Protein AF-A0A7J5WNJ9-F1 (afdb_monomer)

Radius of gyration: 14.37 Å; Cα contacts (8 Å, |Δi|>4): 77; chains: 1; bounding box: 31×28×40 Å

Nearest PDB structures (foldseek):
  8s4s-assembly1_B  TM=5.024E-01  e=9.535E-01  Enterococcus faecalis
  3dfy-assembly2_J  TM=4.065E-01  e=1.452E+00  Thermotoga maritima MSB8
  3u9i-assembly1_A  TM=4.150E-01  e=1.960E+00  Roseiflexus sp. RS-1
  3ro6-assembly2_A  TM=5.188E-01  e=4.543E+00  Methylococcus capsulatus
  8dgj-assembly1_N  TM=3.354E-01  e=3.365E+00  Drosophila melanogaster

Structure (mmCIF, N/CA/C/O backbone):
data_AF-A0A7J5WNJ9-F1
#
_entry.id   AF-A0A7J5WNJ9-F1
#
loop_
_atom_site.group_PDB
_atom_site.id
_atom_site.type_symbol
_atom_site.label_atom_id
_atom_site.l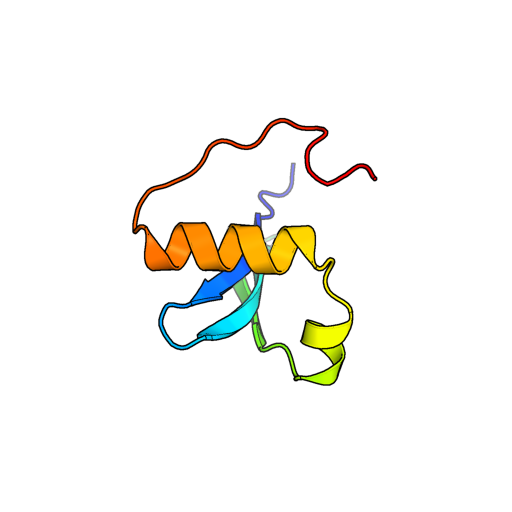abel_alt_id
_atom_site.label_comp_id
_atom_site.label_asym_id
_atom_site.label_entity_id
_atom_site.label_seq_id
_atom_site.pdbx_PDB_ins_code
_atom_site.Cartn_x
_atom_site.Cartn_y
_atom_site.Cartn_z
_atom_site.occupancy
_atom_site.B_iso_or_equiv
_atom_site.auth_seq_id
_atom_site.auth_comp_id
_atom_site.auth_asym_id
_atom_site.auth_atom_id
_atom_site.pdbx_PDB_model_num
ATOM 1 N N . GLU A 1 1 ? 15.474 11.764 -13.711 1.00 57.34 1 GLU A N 1
ATOM 2 C CA . GLU A 1 1 ? 14.675 11.205 -12.608 1.00 57.34 1 GLU A CA 1
ATOM 3 C C . GLU A 1 1 ? 13.942 10.033 -13.219 1.00 57.34 1 GLU A C 1
ATOM 5 O O . GLU A 1 1 ? 13.397 10.213 -14.298 1.00 57.34 1 GLU A O 1
ATOM 10 N N . GLU A 1 2 ? 14.066 8.839 -12.649 1.00 62.28 2 GLU A N 1
ATOM 11 C CA . GLU A 1 2 ? 13.250 7.700 -13.075 1.00 62.28 2 GLU A CA 1
ATOM 12 C C . GLU A 1 2 ? 11.849 7.929 -12.499 1.00 62.28 2 GLU A C 1
ATOM 14 O O . GLU A 1 2 ? 11.706 8.085 -11.282 1.00 62.28 2 GLU A O 1
ATOM 19 N N . ASP A 1 3 ? 10.839 8.030 -13.365 1.00 77.12 3 ASP A N 1
ATOM 20 C CA . ASP A 1 3 ? 9.442 8.194 -12.961 1.00 77.12 3 ASP A CA 1
ATOM 21 C C . ASP A 1 3 ? 8.955 6.882 -12.338 1.00 77.12 3 ASP A C 1
ATOM 23 O O . ASP A 1 3 ? 8.458 5.978 -13.011 1.00 77.12 3 ASP A O 1
ATOM 27 N N . LEU A 1 4 ? 9.172 6.770 -11.029 1.00 88.06 4 LEU A N 1
ATOM 28 C CA . LEU A 1 4 ? 8.938 5.566 -10.250 1.00 88.06 4 LEU A CA 1
ATOM 29 C C . LEU A 1 4 ? 7.813 5.831 -9.243 1.00 88.06 4 LEU A C 1
ATOM 31 O O . LEU A 1 4 ? 7.924 6.673 -8.349 1.00 88.06 4 LEU A O 1
ATOM 35 N N . GLU A 1 5 ? 6.706 5.110 -9.394 1.00 91.81 5 GLU A N 1
ATOM 36 C CA . GLU A 1 5 ? 5.568 5.166 -8.483 1.00 91.81 5 GLU A CA 1
ATOM 37 C C . GLU A 1 5 ? 5.639 3.993 -7.505 1.00 91.81 5 GLU A C 1
ATOM 39 O O . GLU A 1 5 ? 5.530 2.837 -7.904 1.00 91.81 5 GLU A O 1
ATOM 44 N N . ILE A 1 6 ? 5.748 4.287 -6.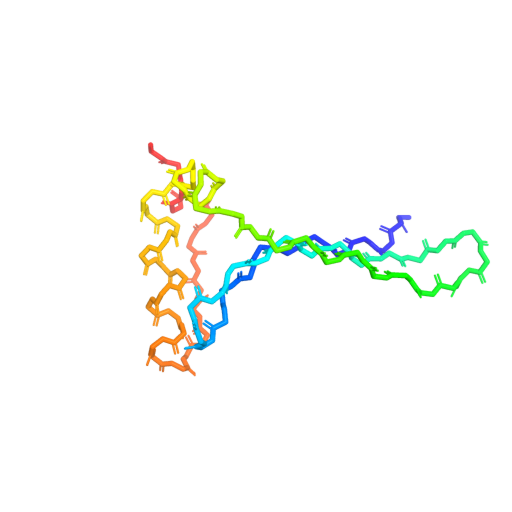208 1.00 93.00 6 ILE A N 1
ATOM 45 C CA . ILE A 1 6 ? 5.607 3.288 -5.143 1.00 93.00 6 ILE A CA 1
ATOM 46 C C . ILE A 1 6 ? 4.360 3.611 -4.336 1.00 93.00 6 ILE A C 1
ATOM 48 O O . ILE A 1 6 ? 4.227 4.710 -3.796 1.00 93.00 6 ILE A O 1
ATOM 52 N N . SER A 1 7 ? 3.474 2.628 -4.206 1.00 92.50 7 SER A N 1
ATOM 53 C CA . SER A 1 7 ? 2.202 2.783 -3.509 1.00 92.50 7 SER A CA 1
ATOM 54 C C . SER A 1 7 ? 1.918 1.573 -2.625 1.00 92.50 7 SER A C 1
ATOM 56 O O . SER A 1 7 ? 2.056 0.433 -3.052 1.00 92.50 7 SER A O 1
ATOM 58 N N . HIS A 1 8 ? 1.460 1.813 -1.396 1.00 93.06 8 HIS A N 1
ATOM 59 C CA . HIS A 1 8 ? 0.838 0.779 -0.571 1.00 93.06 8 HIS A CA 1
ATOM 60 C C . HIS A 1 8 ? -0.678 0.973 -0.601 1.00 93.06 8 HIS A C 1
ATOM 62 O O . HIS A 1 8 ? -1.164 2.058 -0.269 1.00 93.06 8 HIS A O 1
ATOM 68 N N . ARG A 1 9 ? -1.427 -0.044 -1.038 1.00 93.75 9 ARG A N 1
ATOM 69 C CA . ARG A 1 9 ? -2.852 0.090 -1.370 1.00 93.75 9 ARG A CA 1
ATOM 70 C C . ARG A 1 9 ? -3.703 -0.835 -0.505 1.00 93.75 9 ARG A C 1
ATOM 72 O O . ARG A 1 9 ? -3.300 -1.952 -0.194 1.00 93.75 9 ARG A O 1
ATOM 79 N N . LEU A 1 10 ? -4.878 -0.343 -0.110 1.00 94.62 10 LEU A N 1
ATOM 80 C CA . LEU A 1 10 ? -5.954 -1.125 0.49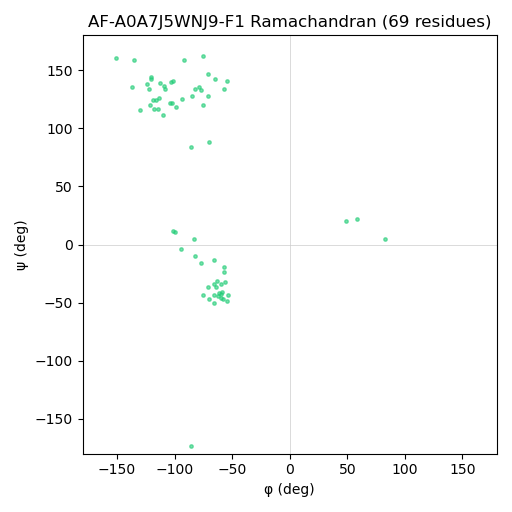8 1.00 94.62 10 LEU A CA 1
ATOM 81 C C . LEU A 1 10 ? -7.172 -1.021 -0.412 1.00 94.62 10 LEU A C 1
ATOM 83 O O . LEU A 1 10 ? -7.642 0.081 -0.697 1.00 94.62 10 LEU A O 1
ATOM 87 N N . HIS A 1 11 ? -7.687 -2.166 -0.837 1.00 92.44 11 HIS A N 1
ATOM 88 C CA . HIS A 1 11 ? -8.851 -2.258 -1.709 1.00 92.44 11 HIS A CA 1
ATOM 89 C C . HIS A 1 11 ? -10.159 -2.383 -0.919 1.00 92.44 11 HIS A C 1
ATOM 91 O O . HIS A 1 11 ? -10.150 -2.868 0.216 1.00 92.44 11 HIS A O 1
ATOM 97 N N . PRO A 1 12 ? -11.317 -2.044 -1.521 1.00 89.62 12 PRO A N 1
ATOM 98 C CA . PRO A 1 12 ? -12.630 -2.202 -0.883 1.00 89.62 12 PRO A CA 1
ATOM 99 C C . PRO A 1 12 ? -12.967 -3.631 -0.433 1.00 89.62 12 PRO A C 1
ATOM 101 O O . PRO A 1 12 ? -13.767 -3.823 0.477 1.00 89.62 12 PRO A O 1
ATOM 104 N N . ASN A 1 13 ? -12.350 -4.646 -1.044 1.00 91.44 13 ASN A N 1
ATOM 105 C CA . ASN A 1 13 ? -12.498 -6.051 -0.650 1.00 91.44 13 ASN A CA 1
ATOM 106 C C . ASN A 1 13 ? -11.581 -6.464 0.523 1.00 91.44 13 ASN A C 1
ATOM 108 O O . ASN A 1 13 ? -11.542 -7.641 0.872 1.00 91.44 13 ASN A O 1
ATOM 112 N N . GLY A 1 14 ? -10.845 -5.521 1.122 1.00 91.62 14 GLY A N 1
ATOM 113 C CA . GLY A 1 14 ? -9.946 -5.759 2.252 1.00 91.62 14 GLY A CA 1
ATOM 114 C C . GLY A 1 14 ? -8.558 -6.280 1.872 1.00 91.62 14 GLY A C 1
ATOM 115 O O . GLY A 1 14 ? -7.769 -6.581 2.765 1.00 91.62 14 GLY A O 1
ATOM 116 N N . VAL A 1 15 ? -8.247 -6.383 0.578 1.00 95.56 15 VAL A N 1
ATOM 117 C CA . VAL A 1 15 ? -6.935 -6.830 0.099 1.00 95.56 15 VAL A CA 1
ATOM 118 C C . VAL A 1 15 ? -5.921 -5.692 0.188 1.00 95.56 15 VAL A C 1
ATOM 120 O O . VAL A 1 15 ? -6.213 -4.563 -0.208 1.00 95.56 15 VAL A O 1
ATOM 123 N N . TYR A 1 16 ? -4.725 -6.013 0.678 1.00 96.69 16 TYR A N 1
ATOM 124 C CA . TYR A 1 16 ? -3.571 -5.121 0.665 1.00 96.69 16 TYR A CA 1
ATOM 125 C C . TYR A 1 16 ? -2.591 -5.518 -0.440 1.00 96.69 16 TYR A C 1
ATOM 127 O O . TYR A 1 16 ? -2.308 -6.706 -0.608 1.00 96.69 16 TYR A O 1
ATOM 135 N N . ASP A 1 17 ? -2.014 -4.532 -1.124 1.00 96.81 17 ASP A N 1
ATOM 136 C CA . ASP A 1 17 ? -0.865 -4.746 -2.006 1.00 96.81 17 ASP A CA 1
ATOM 137 C C . ASP A 1 17 ? 0.233 -3.691 -1.837 1.00 96.81 17 ASP A C 1
ATOM 139 O O . ASP A 1 17 ? 0.023 -2.591 -1.305 1.00 96.81 17 ASP A O 1
ATOM 143 N N . LEU A 1 18 ? 1.434 -4.078 -2.256 1.00 95.94 18 LEU A N 1
ATOM 144 C CA . LEU A 1 18 ? 2.525 -3.175 -2.574 1.00 95.94 18 LEU A CA 1
ATOM 145 C C . LEU A 1 18 ? 2.637 -3.094 -4.098 1.00 95.94 18 LEU A C 1
ATOM 147 O O . LEU A 1 18 ? 2.849 -4.108 -4.765 1.00 95.94 18 LEU A O 1
ATOM 151 N N . TYR A 1 19 ? 2.504 -1.882 -4.617 1.00 96.38 19 TYR A N 1
ATOM 152 C CA . TYR A 1 19 ? 2.583 -1.563 -6.032 1.00 96.38 19 TYR A CA 1
ATOM 153 C C . TYR A 1 19 ? 3.868 -0.797 -6.333 1.00 96.38 19 TYR A C 1
ATOM 155 O O . TYR A 1 19 ? 4.214 0.155 -5.624 1.00 96.38 19 TYR A O 1
ATOM 163 N N . LEU A 1 20 ? 4.523 -1.191 -7.420 1.00 95.81 20 LEU A N 1
ATOM 164 C CA . LEU A 1 20 ? 5.642 -0.488 -8.024 1.00 95.81 20 LEU A CA 1
ATOM 165 C C . LEU A 1 20 ? 5.377 -0.339 -9.526 1.00 95.81 20 LEU A C 1
ATOM 167 O O . LEU A 1 20 ? 5.306 -1.338 -10.236 1.00 95.81 20 LEU A O 1
ATOM 171 N N . GLY A 1 21 ? 5.233 0.899 -9.987 1.00 95.62 21 GLY A N 1
ATOM 172 C CA . GLY A 1 21 ? 5.176 1.255 -11.402 1.00 95.62 21 GLY A CA 1
ATOM 173 C C . GLY A 1 21 ? 6.458 1.971 -11.804 1.00 95.62 21 GLY A C 1
ATOM 174 O O . GLY A 1 21 ? 6.910 2.854 -11.075 1.00 95.62 21 GLY A O 1
ATOM 175 N N . TYR A 1 22 ? 7.053 1.594 -12.928 1.00 94.56 22 TYR A N 1
ATOM 176 C CA . TYR A 1 22 ? 8.269 2.230 -13.435 1.00 94.56 22 TYR A CA 1
ATOM 177 C C . TYR A 1 22 ? 8.335 2.138 -14.960 1.00 94.56 22 TYR A C 1
ATOM 179 O O . TYR A 1 22 ? 7.670 1.298 -15.564 1.00 94.56 22 TYR A O 1
ATOM 187 N N . TYR A 1 23 ? 9.143 3.005 -15.563 1.00 93.88 23 TYR A N 1
ATOM 188 C CA . TYR A 1 23 ? 9.552 2.891 -16.960 1.00 93.88 23 TYR A CA 1
ATOM 189 C C . TYR A 1 23 ? 10.964 2.315 -17.017 1.00 93.88 23 TYR A C 1
ATOM 191 O O . TYR A 1 23 ? 11.789 2.647 -16.162 1.00 93.88 23 TYR A O 1
ATOM 199 N N . ASP A 1 24 ? 11.230 1.430 -17.970 1.00 91.75 24 ASP A N 1
ATOM 200 C CA . ASP A 1 24 ? 12.583 0.936 -18.214 1.00 91.75 24 ASP A CA 1
ATOM 201 C C . ASP A 1 24 ? 13.382 1.865 -19.149 1.00 91.75 24 ASP A C 1
ATOM 203 O O . ASP A 1 24 ? 12.938 2.956 -19.511 1.00 91.75 24 ASP A O 1
ATOM 207 N N . ASP A 1 25 ? 14.584 1.431 -19.537 1.00 91.75 25 ASP A N 1
ATOM 208 C CA . ASP A 1 25 ? 15.474 2.194 -20.420 1.00 91.75 25 ASP A CA 1
ATOM 209 C C . ASP A 1 25 ? 14.917 2.373 -21.852 1.00 91.75 25 ASP A C 1
ATOM 211 O O . ASP A 1 25 ? 15.448 3.182 -22.617 1.00 91.75 25 ASP A O 1
ATOM 215 N N . GLU A 1 26 ? 13.875 1.623 -22.232 1.00 94.81 26 GLU A N 1
ATOM 216 C CA . GLU A 1 26 ? 13.201 1.690 -23.535 1.00 9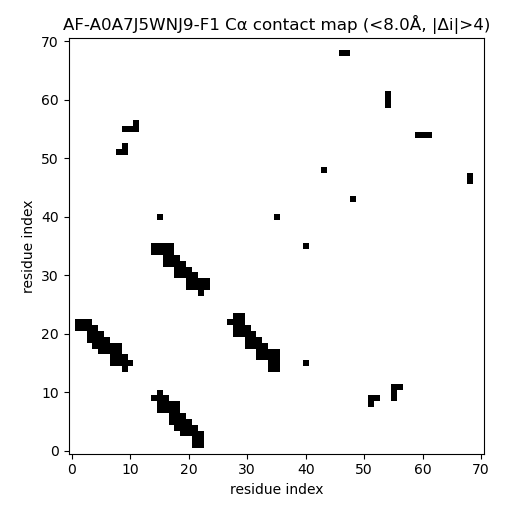4.81 26 GLU A CA 1
ATOM 217 C C . GLU A 1 26 ? 11.893 2.508 -23.483 1.00 94.81 26 GLU A C 1
ATOM 219 O O . GLU A 1 26 ? 11.133 2.517 -24.453 1.00 94.81 26 GLU A O 1
ATOM 224 N N . ASP A 1 27 ? 11.644 3.229 -22.380 1.00 89.25 27 ASP A N 1
ATOM 225 C CA . ASP A 1 27 ? 10.386 3.929 -22.081 1.00 89.25 27 ASP A CA 1
ATOM 226 C C . ASP A 1 27 ? 9.160 2.983 -22.041 1.00 89.25 27 ASP A C 1
ATOM 228 O O . ASP A 1 27 ? 8.010 3.423 -22.179 1.00 89.25 27 ASP A O 1
ATOM 232 N N . GLU A 1 28 ? 9.362 1.677 -21.827 1.00 93.69 28 GLU A N 1
ATOM 233 C CA . GLU A 1 28 ? 8.272 0.724 -21.627 1.00 93.69 28 GLU A CA 1
ATOM 234 C C . GLU A 1 28 ? 7.794 0.757 -20.172 1.00 93.69 28 GLU A C 1
ATOM 236 O O . GLU A 1 28 ? 8.582 0.742 -19.227 1.00 93.69 28 GLU A O 1
ATOM 241 N N . PHE A 1 29 ? 6.473 0.804 -19.977 1.00 92.81 29 PHE A N 1
ATOM 242 C CA . PHE A 1 29 ? 5.874 0.832 -18.646 1.00 92.81 29 PHE A CA 1
ATOM 243 C C . PHE A 1 29 ? 5.714 -0.578 -18.068 1.00 92.81 29 PHE A C 1
ATOM 245 O O . PHE A 1 29 ? 5.056 -1.434 -18.666 1.00 92.81 29 PHE A O 1
ATOM 252 N N . PHE A 1 30 ? 6.216 -0.773 -16.850 1.00 94.81 30 PHE A N 1
ATOM 253 C CA . PHE A 1 30 ? 6.095 -2.007 -16.084 1.00 94.81 30 PHE A CA 1
ATOM 254 C C . PHE A 1 30 ? 5.389 -1.774 -14.755 1.00 94.81 30 PHE A C 1
ATOM 256 O O . PHE A 1 30 ? 5.603 -0.772 -14.070 1.00 94.81 30 PHE A O 1
ATOM 263 N N . GLU A 1 31 ? 4.596 -2.767 -14.355 1.00 95.25 31 GLU A N 1
ATOM 264 C CA . GLU A 1 31 ? 3.982 -2.823 -13.036 1.00 95.25 31 GLU A CA 1
ATOM 265 C C . GLU A 1 31 ? 4.337 -4.118 -12.303 1.00 95.25 31 GLU A C 1
ATOM 267 O O . GLU A 1 31 ? 4.325 -5.220 -12.858 1.00 95.25 31 GLU A O 1
ATOM 272 N N . LEU A 1 32 ? 4.633 -3.975 -11.015 1.00 95.56 32 LEU A N 1
ATOM 273 C CA . LEU A 1 32 ? 4.839 -5.068 -10.080 1.00 95.56 32 LEU A CA 1
ATOM 274 C C . LEU A 1 32 ? 3.825 -4.921 -8.949 1.00 95.56 32 LEU A C 1
ATOM 276 O O . LEU A 1 32 ? 3.811 -3.917 -8.236 1.00 95.56 32 LEU A O 1
ATOM 280 N N . VAL A 1 33 ? 2.978 -5.939 -8.786 1.00 96.50 33 VAL A N 1
ATOM 281 C CA . VAL A 1 33 ? 1.951 -5.993 -7.741 1.00 96.50 33 VAL A CA 1
ATOM 282 C C . VAL A 1 33 ? 2.238 -7.173 -6.826 1.00 96.50 33 VAL A C 1
ATOM 284 O O . VAL A 1 33 ? 2.187 -8.328 -7.249 1.00 96.50 33 VAL A O 1
ATOM 287 N N . HIS A 1 34 ? 2.515 -6.884 -5.557 1.00 97.00 34 HIS A N 1
ATOM 288 C CA . HIS A 1 34 ? 2.703 -7.894 -4.519 1.00 97.00 34 HIS A CA 1
ATOM 289 C C . HIS A 1 34 ? 1.538 -7.860 -3.534 1.00 97.00 34 HIS A C 1
ATOM 291 O O . HIS A 1 34 ? 1.386 -6.899 -2.780 1.00 97.00 34 HIS A O 1
ATOM 297 N N . LEU A 1 35 ? 0.715 -8.911 -3.533 1.00 97.50 35 LEU A N 1
ATOM 298 C CA . LEU A 1 35 ? -0.352 -9.072 -2.546 1.00 97.50 35 LEU A CA 1
ATOM 299 C C . LEU A 1 35 ? 0.258 -9.384 -1.181 1.00 97.50 35 LEU A C 1
ATOM 301 O O . LEU A 1 35 ? 1.025 -10.339 -1.051 1.00 97.50 35 LEU A O 1
ATOM 305 N N . LEU A 1 36 ? -0.120 -8.619 -0.159 1.00 97.19 36 LEU A N 1
ATOM 306 C CA . LEU A 1 36 ? 0.383 -8.868 1.184 1.00 97.19 36 LEU A CA 1
ATOM 307 C C . LEU A 1 36 ? -0.324 -10.059 1.827 1.00 97.19 36 LEU A C 1
ATOM 309 O O . LEU A 1 36 ? -1.552 -10.155 1.858 1.00 97.19 36 LEU A O 1
ATOM 313 N N . SER A 1 37 ? 0.478 -10.938 2.410 1.00 97.12 37 SER A N 1
ATOM 314 C CA . SER A 1 37 ? 0.030 -11.998 3.301 1.00 97.12 37 SER A CA 1
ATOM 315 C C . SER A 1 37 ? -0.339 -11.456 4.688 1.00 97.12 37 SER A C 1
ATOM 317 O O . SER A 1 37 ? 0.091 -10.378 5.098 1.00 97.12 37 SER A O 1
ATOM 319 N N . GLU A 1 38 ? -1.091 -12.237 5.467 1.00 95.38 38 GLU A N 1
ATOM 320 C CA . GLU A 1 38 ? -1.459 -11.878 6.847 1.00 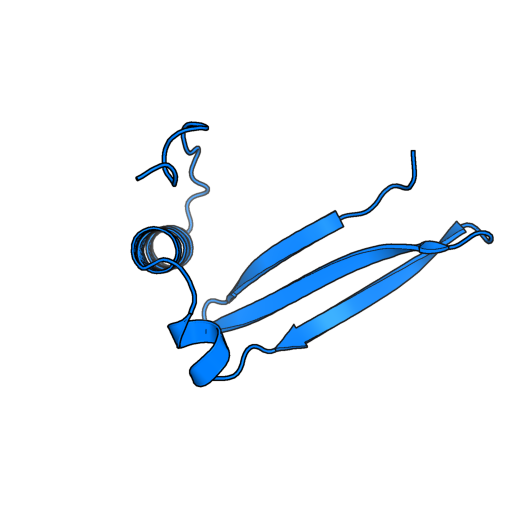95.38 38 GLU A CA 1
ATOM 321 C C . GLU A 1 38 ? -0.246 -11.526 7.740 1.00 95.38 38 GLU A C 1
ATOM 323 O O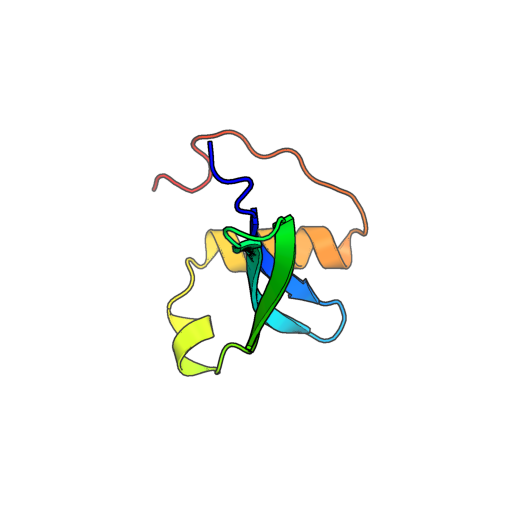 . GLU A 1 38 ? -0.299 -10.511 8.440 1.00 95.38 38 GLU A O 1
ATOM 328 N N . PRO A 1 39 ? 0.885 -12.270 7.713 1.00 97.12 39 PRO A N 1
ATOM 329 C CA . PRO A 1 39 ? 2.084 -11.885 8.461 1.00 97.12 39 PRO A CA 1
ATOM 330 C C . PRO A 1 39 ? 2.710 -10.555 8.018 1.00 97.12 39 PRO A C 1
ATOM 332 O O . PRO A 1 39 ? 3.304 -9.857 8.839 1.00 97.12 39 PRO A O 1
ATOM 335 N N . GLU A 1 40 ? 2.611 -10.191 6.740 1.00 96.38 40 GLU A N 1
ATOM 336 C CA . GLU A 1 40 ? 3.104 -8.904 6.228 1.00 96.38 40 GLU A CA 1
ATOM 337 C C . GLU A 1 40 ? 2.168 -7.766 6.639 1.00 96.38 40 GLU A C 1
ATOM 339 O O . GLU A 1 40 ? 2.625 -6.746 7.156 1.00 96.38 40 GLU A O 1
ATOM 344 N N . ILE A 1 41 ? 0.852 -7.972 6.532 1.00 95.56 41 ILE A N 1
ATOM 345 C CA . ILE A 1 41 ? -0.153 -7.019 7.019 1.00 95.56 41 ILE A CA 1
ATOM 346 C C . ILE A 1 41 ? 0.036 -6.781 8.519 1.00 95.56 41 ILE A C 1
ATOM 348 O O . ILE A 1 41 ? -0.034 -5.642 8.981 1.00 95.56 41 ILE A O 1
ATOM 352 N N . ALA A 1 42 ? 0.325 -7.822 9.305 1.00 94.75 42 ALA A N 1
ATOM 353 C CA . ALA A 1 42 ? 0.554 -7.701 10.743 1.00 94.75 42 ALA A CA 1
ATOM 354 C C . ALA A 1 42 ? 1.681 -6.710 11.094 1.00 94.75 42 ALA A C 1
ATOM 356 O O . ALA A 1 42 ? 1.557 -6.010 12.099 1.00 94.75 42 ALA A O 1
ATOM 357 N N . GLN A 1 43 ? 2.707 -6.587 10.245 1.00 94.56 43 GLN A N 1
ATOM 358 C CA . GLN A 1 43 ? 3.853 -5.690 10.438 1.00 94.56 43 GLN A CA 1
ATOM 359 C C . GLN A 1 43 ? 3.547 -4.215 10.136 1.00 94.56 43 GLN A C 1
ATOM 361 O O . GLN A 1 43 ? 4.303 -3.340 10.559 1.00 94.56 43 GLN A O 1
ATOM 366 N N . LEU A 1 44 ? 2.446 -3.910 9.439 1.00 92.88 44 LEU A N 1
ATOM 367 C CA . LEU A 1 44 ? 2.084 -2.524 9.139 1.00 92.88 44 LEU A CA 1
ATOM 368 C C . LEU A 1 44 ? 1.750 -1.748 10.429 1.00 92.88 44 LEU A C 1
ATOM 370 O O . LEU A 1 44 ? 1.074 -2.289 11.314 1.00 92.88 44 LEU A O 1
ATOM 374 N N . PRO A 1 45 ? 2.133 -0.459 10.532 1.00 94.19 45 PRO A N 1
ATOM 375 C CA . PRO A 1 45 ? 1.760 0.377 11.665 1.00 94.19 45 PRO A CA 1
ATOM 376 C C . PRO A 1 45 ? 0.241 0.447 11.847 1.00 94.19 45 PRO A C 1
ATOM 378 O O . PRO A 1 45 ? -0.506 0.714 10.906 1.00 94.19 45 PRO A O 1
ATOM 381 N N . GLU A 1 46 ? -0.231 0.282 13.081 1.00 91.69 46 GLU A N 1
ATOM 382 C CA . GLU A 1 46 ? -1.668 0.270 13.384 1.00 91.69 46 GLU A CA 1
ATOM 383 C C . GLU A 1 46 ? -2.369 1.582 12.980 1.00 91.69 46 GLU A C 1
ATOM 385 O O . GLU A 1 46 ? -3.518 1.581 12.535 1.00 91.69 46 GLU A O 1
ATOM 390 N N . GLY A 1 47 ? -1.665 2.715 13.084 1.00 90.62 47 GLY A N 1
ATOM 391 C CA . GLY A 1 47 ? -2.159 4.012 12.614 1.00 90.62 47 GLY A CA 1
ATOM 392 C C . GLY A 1 47 ? -2.372 4.060 11.099 1.00 90.62 47 GLY A C 1
ATOM 393 O O . GLY A 1 47 ? -3.358 4.638 10.642 1.00 90.62 47 GLY A O 1
ATOM 394 N N . LEU A 1 48 ? -1.500 3.402 10.330 1.00 91.19 48 LEU A N 1
ATOM 395 C CA . LEU A 1 48 ? -1.603 3.321 8.874 1.00 91.19 48 LEU A CA 1
ATOM 396 C C . LEU A 1 48 ? -2.794 2.450 8.458 1.00 91.19 48 LEU A C 1
ATOM 398 O O . LEU A 1 48 ? -3.616 2.899 7.663 1.00 91.19 48 LEU A O 1
ATOM 402 N N . LYS A 1 49 ? -2.960 1.268 9.068 1.00 92.44 49 LYS A N 1
ATOM 403 C CA . LYS A 1 49 ? -4.114 0.381 8.815 1.00 92.44 49 LYS A CA 1
ATOM 404 C C . LYS A 1 49 ? -5.444 1.103 9.029 1.00 92.44 49 LYS A C 1
ATOM 406 O O . LYS A 1 49 ? -6.328 1.063 8.176 1.00 92.44 49 LYS A O 1
ATOM 411 N N . LYS A 1 50 ? -5.578 1.806 10.161 1.00 91.50 50 LYS A N 1
ATOM 412 C CA . LYS A 1 50 ? -6.791 2.570 10.506 1.00 91.50 50 LYS A CA 1
ATOM 413 C C . LYS A 1 50 ? -7.081 3.678 9.503 1.00 91.50 50 LYS A C 1
ATOM 415 O O . LYS A 1 50 ? -8.233 3.885 9.135 1.00 91.50 50 LYS A O 1
ATOM 420 N N . LEU A 1 51 ? -6.041 4.386 9.077 1.00 89.94 51 LEU A N 1
ATOM 421 C CA . LEU A 1 51 ? -6.153 5.475 8.121 1.00 89.94 51 LEU A CA 1
ATOM 422 C C . LEU A 1 51 ? -6.596 4.975 6.744 1.00 89.94 51 LEU A C 1
ATOM 424 O O . LEU A 1 51 ? -7.563 5.498 6.198 1.00 89.94 51 LEU A O 1
ATOM 428 N N . MET A 1 52 ? -5.930 3.948 6.215 1.00 91.69 52 MET A N 1
ATOM 429 C CA . MET A 1 52 ? -6.275 3.352 4.923 1.00 91.69 52 MET A CA 1
ATOM 430 C C . MET A 1 52 ? -7.709 2.825 4.939 1.00 91.69 52 MET A C 1
ATOM 432 O O . MET A 1 52 ? -8.490 3.141 4.045 1.00 91.69 52 MET A O 1
ATOM 436 N N . LYS A 1 53 ? -8.089 2.107 6.003 1.00 91.56 53 LYS A N 1
ATOM 437 C CA . LYS A 1 53 ? -9.456 1.610 6.186 1.00 91.56 53 LYS A CA 1
ATOM 438 C C . LYS A 1 53 ? -10.481 2.745 6.183 1.00 91.56 53 LYS A C 1
ATOM 440 O O . LYS A 1 53 ? -1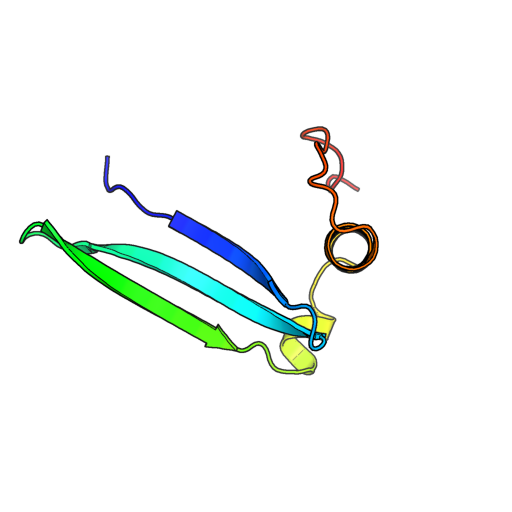1.462 2.665 5.457 1.00 91.56 53 LYS A O 1
ATOM 445 N N . LYS A 1 54 ? -10.220 3.829 6.920 1.00 90.31 54 LYS A N 1
ATOM 446 C CA . LYS A 1 54 ? -11.105 5.001 6.955 1.00 90.31 54 LYS A CA 1
ATOM 447 C C . LYS A 1 54 ? -11.283 5.644 5.578 1.00 90.31 54 LYS A C 1
ATOM 449 O O . LYS A 1 54 ? -12.394 6.017 5.236 1.00 90.31 54 LYS A O 1
ATOM 454 N N . VAL A 1 55 ? -10.208 5.790 4.801 1.00 88.00 55 VAL A N 1
ATOM 455 C CA . VAL A 1 55 ? -10.275 6.370 3.445 1.00 88.00 55 VAL A CA 1
ATOM 456 C C . VAL A 1 55 ? -11.139 5.514 2.522 1.00 88.00 55 VAL A C 1
ATOM 458 O O . VAL A 1 55 ? -11.967 6.056 1.794 1.00 88.00 55 VAL A O 1
ATOM 461 N N . VAL A 1 56 ? -10.963 4.193 2.575 1.00 88.31 56 VAL A N 1
ATOM 462 C CA . VAL A 1 56 ? -11.745 3.242 1.777 1.00 88.31 56 VAL A CA 1
ATOM 463 C C . VAL A 1 56 ? -13.220 3.250 2.189 1.00 88.31 56 VAL A C 1
ATOM 465 O O . VAL A 1 56 ? -14.083 3.285 1.322 1.00 88.31 56 VAL A O 1
ATOM 468 N N . GLU A 1 57 ? -13.517 3.266 3.491 1.00 87.88 57 GLU A N 1
ATOM 469 C CA . GLU A 1 57 ? -14.893 3.264 4.015 1.00 87.88 57 GLU A CA 1
ATOM 470 C C . GLU A 1 57 ? -15.634 4.592 3.794 1.00 87.88 57 GLU A C 1
ATOM 472 O O . GLU A 1 57 ? -16.836 4.588 3.535 1.00 87.88 57 GLU A O 1
ATOM 477 N N . ASP A 1 58 ? -14.939 5.728 3.899 1.00 85.62 58 ASP A N 1
ATOM 478 C CA . ASP A 1 58 ? -15.544 7.056 3.738 1.00 85.62 58 ASP A CA 1
ATOM 479 C C . ASP A 1 58 ? -15.678 7.470 2.256 1.00 85.62 58 ASP A C 1
ATOM 481 O O . ASP A 1 58 ? -16.279 8.513 1.981 1.00 85.62 58 ASP A O 1
ATOM 485 N N . GLU A 1 59 ? -15.070 6.717 1.323 1.00 76.38 59 GLU A N 1
ATOM 486 C CA . GLU A 1 59 ? -14.933 7.014 -0.120 1.00 76.38 59 GLU A CA 1
ATOM 487 C C . GLU A 1 59 ? -14.420 8.438 -0.422 1.00 76.38 59 GLU A C 1
ATOM 489 O O . GLU A 1 59 ? -14.596 8.995 -1.509 1.00 76.38 59 GLU A O 1
ATOM 494 N N . LYS A 1 60 ? -13.773 9.066 0.561 1.00 70.88 60 LYS A N 1
ATOM 495 C CA . LYS A 1 60 ? -13.265 10.433 0.490 1.00 70.88 60 LYS A CA 1
ATOM 496 C C . LYS A 1 60 ? -11.755 10.398 0.596 1.00 70.88 60 LYS A C 1
ATOM 498 O O . LYS A 1 60 ? -11.200 9.910 1.579 1.00 70.88 60 LYS A O 1
ATOM 503 N N . GLY A 1 61 ? -11.091 10.990 -0.394 1.00 68.75 61 GLY A N 1
ATOM 504 C CA . GLY A 1 61 ? -9.659 11.255 -0.309 1.00 68.75 61 GLY A CA 1
ATOM 505 C C . GLY A 1 61 ? -9.334 12.060 0.954 1.00 68.75 61 GLY A C 1
ATOM 506 O O . GLY A 1 61 ? -10.080 12.965 1.338 1.00 68.75 61 GLY A O 1
ATOM 507 N N . MET A 1 62 ? -8.218 11.737 1.606 1.00 73.00 62 MET A N 1
ATOM 508 C CA . MET A 1 62 ? -7.801 12.376 2.853 1.00 73.00 62 MET A CA 1
ATOM 509 C C . MET A 1 62 ? -6.423 13.010 2.697 1.00 73.00 62 MET A C 1
ATOM 511 O O . MET A 1 62 ? -5.500 12.393 2.174 1.00 73.00 62 MET A O 1
ATOM 515 N N . ARG A 1 63 ? -6.274 14.251 3.174 1.00 72.44 63 ARG A N 1
ATOM 516 C CA . ARG A 1 63 ? -4.965 14.901 3.310 1.00 72.44 63 ARG A CA 1
ATOM 517 C C . ARG A 1 63 ? -4.439 14.668 4.714 1.00 72.44 63 ARG A C 1
ATOM 519 O O . ARG A 1 63 ? -5.111 14.992 5.690 1.00 72.44 63 ARG A O 1
ATOM 526 N N . ILE A 1 64 ? -3.236 14.124 4.794 1.00 70.44 64 ILE A N 1
ATOM 527 C CA . ILE A 1 64 ? -2.581 13.758 6.044 1.00 70.44 64 ILE A CA 1
ATOM 528 C C . ILE A 1 64 ? -1.373 14.679 6.225 1.00 70.44 64 ILE A C 1
ATOM 530 O O . ILE A 1 64 ? -0.685 15.001 5.258 1.00 70.44 64 ILE A O 1
ATOM 534 N N . SER A 1 65 ? -1.129 15.151 7.448 1.00 74.31 65 SER A N 1
ATOM 535 C CA . SER A 1 65 ? 0.061 15.956 7.734 1.00 74.31 65 SER A CA 1
ATOM 536 C C . SER A 1 65 ? 1.321 15.087 7.680 1.00 74.31 65 SER A C 1
ATOM 538 O O . SER A 1 65 ? 1.289 13.920 8.065 1.00 74.31 65 SER A O 1
ATOM 540 N N . GLY A 1 66 ? 2.453 15.654 7.249 1.00 68.31 66 GLY A N 1
ATOM 541 C CA . GLY A 1 66 ? 3.708 14.901 7.073 1.00 68.31 66 GLY A CA 1
ATOM 542 C C . GLY A 1 66 ? 4.216 14.174 8.330 1.00 68.31 66 GLY A C 1
ATOM 543 O O . GLY A 1 66 ? 4.959 13.209 8.218 1.00 68.31 66 GLY A O 1
ATOM 544 N N . ASN A 1 67 ? 3.755 14.575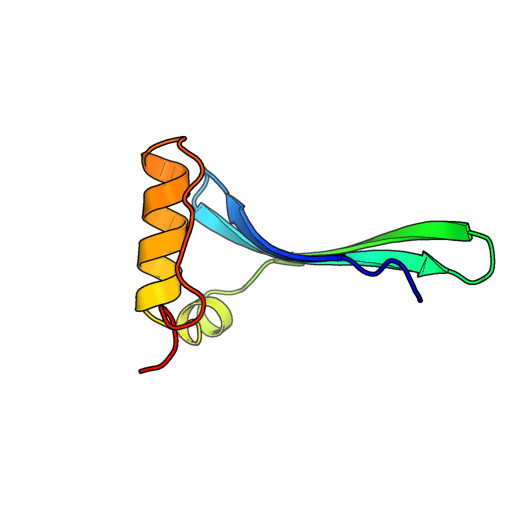 9.519 1.00 76.50 67 ASN A N 1
ATOM 545 C CA . ASN A 1 67 ? 4.153 13.999 10.808 1.00 76.50 67 ASN A CA 1
ATOM 546 C C . ASN A 1 67 ? 3.111 13.018 11.382 1.00 76.50 67 ASN A C 1
ATOM 548 O O . ASN A 1 67 ? 3.160 12.665 12.557 1.00 76.50 67 ASN A O 1
ATOM 552 N N . PHE A 1 68 ? 2.108 12.609 10.604 1.00 73.88 68 PHE A N 1
ATOM 553 C CA . PHE A 1 68 ? 1.026 11.765 11.117 1.00 73.88 68 PHE A CA 1
ATOM 554 C C . PHE A 1 68 ? 1.495 10.369 11.547 1.00 73.88 68 PHE A C 1
ATOM 556 O O . PHE A 1 68 ? 0.973 9.813 12.509 1.00 73.88 68 PHE A O 1
ATOM 563 N N . LEU A 1 69 ? 2.488 9.817 10.847 1.00 68.94 69 LEU A N 1
ATOM 564 C CA . LEU A 1 69 ? 3.041 8.487 11.116 1.00 68.94 69 LEU A CA 1
ATOM 565 C C . LEU A 1 69 ? 4.276 8.522 12.026 1.00 68.94 69 LEU A C 1
ATOM 567 O O . LEU A 1 69 ? 4.798 7.473 12.388 1.00 68.94 69 LEU A O 1
ATOM 571 N N . SER A 1 70 ? 4.753 9.709 12.407 1.00 70.75 70 SER A N 1
ATOM 572 C CA . SER A 1 70 ? 5.886 9.851 13.318 1.00 70.75 70 SER A CA 1
ATOM 573 C C . SER A 1 70 ? 5.404 9.789 14.768 1.00 70.75 70 SER A C 1
ATOM 575 O O . SER A 1 70 ? 5.158 10.829 15.382 1.00 70.75 70 SER A O 1
ATOM 577 N N . LYS A 1 71 ? 5.239 8.576 15.301 1.00 55.16 71 LYS A N 1
ATOM 578 C CA . LYS A 1 71 ? 5.261 8.277 16.739 1.00 55.16 71 LYS A CA 1
ATOM 579 C C . LYS A 1 71 ? 5.585 6.814 16.992 1.00 55.16 71 LYS A C 1
ATOM 581 O O . LYS A 1 71 ? 4.942 5.961 16.347 1.00 55.16 71 LYS A O 1
#

Secondary structure (DSSP, 8-state):
----EEEEEE-TTS-EEEEEEEE-TTS-EEEEEEEPPHHHHHHS-HHHHHHHHHHHHHT------TTTT--

Foldseek 3Di:
DWPKDWDWAAALVRWTWTKIWTADPVRDIDIDIGTDDPVRVVPDDPQVVVVRVCCSVVVDDDDDDPCSPPD

Sequence (71 aa):
EEDLEISHRLHPNGVYDLYLGYYDDEDEFFELVHLLSEPEIAQLPEGLKKLMKKVVEDEKGMRISGNFLSK

pLDDT: mean 87.97, std 10.55, range [55.16, 97.5]

Mean predicted aligned error: 5.89 Å

Solvent-accessible surface area (backbone atoms only — not comparable to full-atom values): 4574 Å² total; per-residue (Å²): 131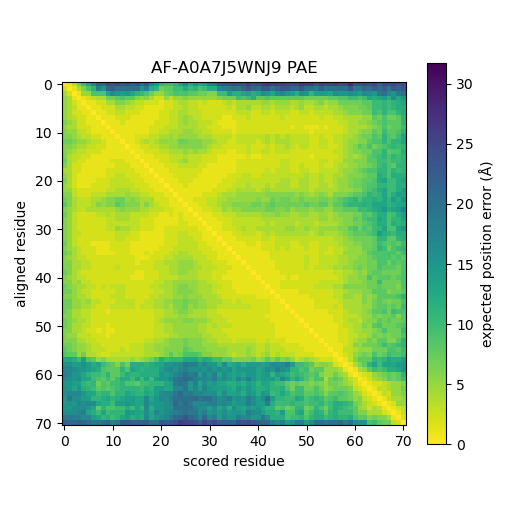,83,72,65,49,78,47,80,47,70,45,94,88,73,50,41,33,44,39,41,37,36,56,53,98,82,72,47,82,47,78,46,80,45,74,56,50,73,78,56,55,66,71,52,56,69,70,56,55,53,50,51,51,48,35,59,74,66,74,42,92,77,90,77,62,96,61,74,80,72,123